Protein AF-A0A445KLE5-F1 (afdb_monomer_lite)

Secondary structure (DSSP, 8-state):
------HHHHHHHHHHHHHHHHHHHHHHHHHHHHHHHHHH-SSS-HHHHHHHHHHHHHS-GGG-GGG-----TTT---SSEETTTTEEHHHHHHHHTTT-SGGGGGSS--S---HHHHTTHHHHHHHHHHHHHHHHTTT-S------------

Structure (mmCIF, N/CA/C/O backbone):
data_AF-A0A445KLE5-F1
#
_entry.id   AF-A0A445KLE5-F1
#
loop_
_atom_site.group_PDB
_atom_site.id
_atom_site.type_symbol
_atom_site.label_atom_id
_atom_site.label_alt_id
_atom_site.label_comp_id
_atom_site.label_asym_id
_atom_site.label_entity_id
_atom_site.label_seq_id
_atom_site.pdbx_PDB_ins_code
_atom_site.Cartn_x
_atom_site.Cartn_y
_atom_site.Cartn_z
_atom_site.occupancy
_atom_site.B_iso_or_equiv
_atom_site.auth_seq_id
_atom_site.auth_comp_id
_atom_site.auth_asym_id
_atom_site.auth_atom_id
_atom_site.pdbx_PDB_model_num
ATOM 1 N N . MET A 1 1 ? 18.701 22.652 4.864 1.00 40.34 1 MET A N 1
ATOM 2 C CA . MET A 1 1 ? 18.311 22.798 3.442 1.00 40.34 1 MET A CA 1
ATOM 3 C C . MET A 1 1 ? 17.897 21.424 2.926 1.00 40.34 1 MET A C 1
ATOM 5 O O . MET A 1 1 ? 18.692 20.506 3.045 1.00 40.34 1 MET A O 1
ATOM 9 N N . ARG A 1 2 ? 16.657 21.222 2.456 1.00 53.28 2 ARG A N 1
ATOM 10 C CA . ARG A 1 2 ? 16.248 19.925 1.879 1.00 53.28 2 ARG A CA 1
ATOM 11 C C . ARG A 1 2 ? 16.782 19.879 0.447 1.00 53.28 2 ARG A C 1
ATOM 13 O O . ARG A 1 2 ? 16.238 20.578 -0.406 1.00 53.28 2 ARG A O 1
ATOM 20 N N . GLU A 1 3 ? 17.853 19.127 0.206 1.00 65.56 3 GLU A N 1
ATOM 21 C CA . GLU A 1 3 ? 18.344 18.877 -1.152 1.00 65.56 3 GLU A CA 1
ATOM 22 C C . GLU A 1 3 ? 17.191 18.389 -2.033 1.00 65.56 3 GLU A C 1
ATOM 24 O O . GLU A 1 3 ? 16.414 17.500 -1.663 1.00 65.56 3 GLU A O 1
ATOM 29 N N . LYS A 1 4 ? 17.029 19.032 -3.191 1.00 58.00 4 LYS A N 1
ATOM 30 C CA . LYS A 1 4 ? 16.022 18.644 -4.175 1.00 58.00 4 LYS A CA 1
ATOM 31 C C . LYS A 1 4 ? 16.512 17.368 -4.853 1.00 58.00 4 LYS A C 1
ATOM 33 O O . LYS A 1 4 ? 17.301 17.426 -5.786 1.00 58.00 4 LYS A O 1
ATOM 38 N N . LEU A 1 5 ? 16.028 16.232 -4.362 1.00 64.56 5 LEU A N 1
ATOM 39 C CA . LEU A 1 5 ? 16.253 14.909 -4.944 1.00 64.56 5 LEU A CA 1
ATOM 40 C C . LEU A 1 5 ? 15.901 14.883 -6.436 1.00 64.56 5 LEU A C 1
ATOM 42 O O . LEU A 1 5 ? 14.930 15.512 -6.881 1.00 64.56 5 LEU A O 1
ATOM 46 N N . SER A 1 6 ? 16.658 14.101 -7.198 1.00 71.25 6 SER A N 1
ATOM 47 C CA . SER A 1 6 ? 16.446 13.918 -8.632 1.00 71.25 6 SER A CA 1
ATOM 48 C C . SER A 1 6 ? 15.055 13.320 -8.913 1.00 71.25 6 SER A C 1
ATOM 50 O O . SER A 1 6 ? 14.474 12.591 -8.102 1.00 71.25 6 SER A O 1
ATOM 52 N N . LYS A 1 7 ? 14.482 13.595 -10.097 1.00 61.91 7 LYS A N 1
ATOM 53 C CA . LYS A 1 7 ? 13.145 13.089 -10.487 1.00 61.91 7 LYS A CA 1
ATOM 54 C C . LYS A 1 7 ? 13.037 11.557 -10.395 1.00 61.91 7 LYS A C 1
ATOM 56 O O . LYS A 1 7 ? 11.946 11.050 -10.115 1.00 61.91 7 LYS A O 1
ATOM 61 N N . LYS A 1 8 ? 14.146 10.840 -10.616 1.00 63.72 8 LYS A N 1
ATOM 62 C CA . LYS A 1 8 ? 14.230 9.375 -10.523 1.00 63.72 8 LYS A CA 1
ATOM 63 C C . LYS A 1 8 ? 14.157 8.916 -9.063 1.00 63.72 8 LYS A C 1
ATOM 65 O O . LYS A 1 8 ? 13.272 8.143 -8.714 1.00 63.72 8 LYS A O 1
ATOM 70 N N . GLU A 1 9 ? 14.942 9.527 -8.183 1.00 69.56 9 GLU A N 1
ATOM 71 C CA . GLU A 1 9 ? 14.935 9.237 -6.741 1.00 69.56 9 GLU A CA 1
ATOM 72 C C . GLU A 1 9 ? 13.567 9.539 -6.104 1.00 69.56 9 GLU A C 1
ATOM 74 O O . GLU A 1 9 ? 13.051 8.781 -5.282 1.00 69.56 9 GLU A O 1
ATOM 79 N N . MET A 1 10 ? 12.902 10.608 -6.552 1.00 60.69 10 MET A N 1
ATOM 80 C CA . MET A 1 10 ? 11.539 10.954 -6.132 1.00 60.69 10 MET A CA 1
ATOM 81 C C . MET A 1 10 ? 10.475 9.938 -6.589 1.00 60.69 10 MET A C 1
ATOM 83 O O . MET A 1 10 ? 9.418 9.805 -5.955 1.00 60.69 10 MET A O 1
ATOM 87 N N . SER A 1 11 ? 10.686 9.249 -7.714 1.00 68.69 11 SER A N 1
ATOM 88 C CA . SER A 1 11 ? 9.850 8.116 -8.138 1.00 68.69 11 SER A CA 1
ATOM 89 C C . SER A 1 11 ? 10.037 6.934 -7.187 1.00 68.69 11 SER A C 1
ATOM 91 O O . SER A 1 11 ? 9.054 6.431 -6.629 1.00 68.69 11 SER A O 1
ATOM 93 N N . ASP A 1 12 ? 11.288 6.580 -6.916 1.00 75.81 12 ASP A N 1
ATOM 94 C CA . ASP A 1 12 ? 11.646 5.432 -6.084 1.00 75.81 12 ASP A CA 1
ATOM 95 C C . ASP A 1 12 ? 11.133 5.613 -4.648 1.00 75.81 12 ASP A C 1
ATOM 97 O O . ASP A 1 12 ? 10.476 4.729 -4.094 1.00 75.81 12 ASP A O 1
ATOM 101 N N . GLN A 1 13 ? 11.241 6.820 -4.087 1.00 81.75 13 GLN A N 1
ATOM 102 C CA . GLN A 1 13 ? 10.674 7.154 -2.773 1.00 81.75 13 GLN A CA 1
ATOM 103 C C . GLN A 1 13 ? 9.145 7.024 -2.695 1.00 81.75 13 GLN A C 1
ATOM 105 O O . GLN A 1 13 ? 8.588 6.737 -1.628 1.00 81.75 13 GLN A O 1
ATOM 110 N N . ARG A 1 14 ? 8.414 7.260 -3.791 1.00 85.69 14 ARG A N 1
ATOM 111 C CA . ARG A 1 14 ? 6.951 7.069 -3.822 1.00 85.69 14 ARG A CA 1
ATOM 112 C C . ARG A 1 14 ? 6.588 5.589 -3.846 1.00 85.69 14 ARG A C 1
ATOM 114 O O . ARG A 1 14 ? 5.661 5.202 -3.133 1.00 85.69 14 ARG A O 1
ATOM 121 N N . ASN A 1 15 ? 7.331 4.788 -4.603 1.00 88.69 15 ASN A N 1
ATOM 122 C CA . ASN A 1 15 ? 7.157 3.339 -4.655 1.00 88.69 15 ASN A CA 1
ATOM 123 C C . ASN A 1 15 ? 7.512 2.681 -3.315 1.00 88.69 15 ASN A C 1
ATOM 125 O O . ASN A 1 15 ? 6.725 1.884 -2.814 1.00 88.69 15 ASN A O 1
ATOM 129 N N . ILE A 1 16 ? 8.600 3.101 -2.662 1.00 91.12 16 ILE A N 1
ATOM 130 C CA . ILE A 1 16 ? 8.985 2.620 -1.323 1.00 91.12 16 ILE A CA 1
ATOM 131 C C . ILE A 1 16 ? 7.887 2.917 -0.294 1.00 91.12 16 ILE A C 1
ATOM 133 O O . ILE A 1 16 ? 7.532 2.062 0.519 1.00 91.12 16 ILE A O 1
ATOM 137 N N . ARG A 1 17 ? 7.300 4.121 -0.326 1.00 91.25 17 ARG A N 1
ATOM 138 C CA . ARG A 1 17 ? 6.181 4.468 0.567 1.00 91.25 17 ARG A CA 1
ATOM 139 C C . ARG A 1 17 ? 4.943 3.611 0.312 1.00 91.25 17 ARG A C 1
ATOM 141 O O . ARG A 1 17 ? 4.289 3.219 1.275 1.00 91.25 17 ARG A O 1
ATOM 148 N N . ASP A 1 18 ? 4.612 3.334 -0.947 1.00 93.12 18 ASP A N 1
ATOM 149 C CA . ASP A 1 18 ? 3.484 2.458 -1.288 1.00 93.12 18 ASP A CA 1
ATOM 150 C C . ASP A 1 18 ? 3.750 1.006 -0.865 1.00 93.12 18 ASP A C 1
ATOM 152 O O . ASP A 1 18 ? 2.887 0.376 -0.257 1.00 93.12 18 ASP A O 1
ATOM 156 N N . HIS A 1 19 ? 4.976 0.516 -1.055 1.00 92.25 19 HIS A N 1
ATOM 157 C CA . HIS A 1 19 ? 5.401 -0.805 -0.599 1.00 92.25 19 HIS A CA 1
ATOM 158 C C . HIS A 1 19 ? 5.246 -0.962 0.922 1.00 92.25 19 HIS A C 1
A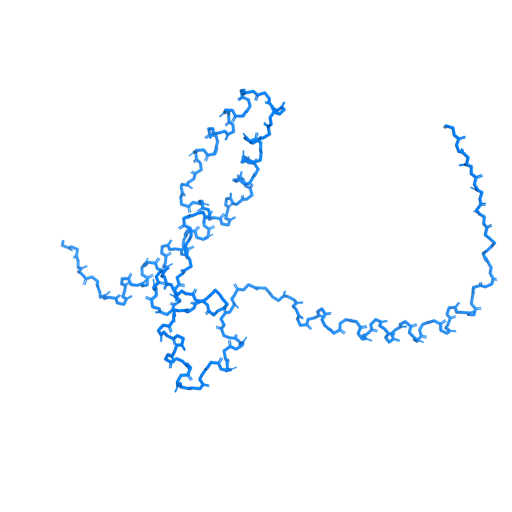TOM 160 O O . HIS A 1 19 ? 4.603 -1.905 1.381 1.00 92.25 19 HIS A O 1
ATOM 166 N N . LYS A 1 20 ? 5.704 0.019 1.714 1.00 93.75 20 LYS A N 1
ATOM 167 C CA . LYS A 1 20 ? 5.489 0.031 3.174 1.00 93.75 20 LYS A CA 1
ATOM 168 C C . LYS A 1 20 ? 4.000 -0.027 3.548 1.00 93.75 20 LYS A C 1
ATOM 170 O O . LYS A 1 20 ? 3.638 -0.698 4.512 1.00 93.75 20 LYS A O 1
ATOM 175 N N . ARG A 1 21 ? 3.119 0.639 2.789 1.00 95.19 21 ARG A N 1
ATOM 176 C CA . ARG A 1 21 ? 1.661 0.563 3.008 1.00 95.19 21 ARG A CA 1
ATOM 177 C C . ARG A 1 21 ? 1.100 -0.815 2.683 1.00 95.19 21 ARG A C 1
ATOM 179 O O . ARG A 1 21 ? 0.264 -1.287 3.440 1.00 95.19 21 ARG A O 1
ATOM 186 N N . ARG A 1 22 ? 1.563 -1.466 1.612 1.00 94.62 22 ARG A N 1
ATOM 187 C CA . ARG A 1 22 ? 1.151 -2.835 1.249 1.00 94.62 22 ARG A CA 1
ATOM 188 C C . ARG A 1 22 ? 1.500 -3.832 2.352 1.00 94.62 22 ARG A C 1
ATOM 190 O O . ARG A 1 22 ? 0.631 -4.593 2.762 1.00 94.62 22 ARG A O 1
ATOM 197 N N . LEU A 1 23 ? 2.716 -3.751 2.896 1.00 95.06 23 LEU A N 1
ATOM 198 C CA . LEU A 1 23 ? 3.145 -4.589 4.023 1.00 95.06 23 LEU A CA 1
ATOM 199 C C . LEU A 1 23 ? 2.273 -4.365 5.267 1.00 95.06 23 LEU A C 1
ATOM 201 O O . LEU A 1 23 ? 1.815 -5.314 5.899 1.00 95.06 23 LEU A O 1
ATOM 205 N N . LEU A 1 24 ? 1.993 -3.101 5.603 1.00 94.69 24 LEU A N 1
ATOM 206 C CA . LEU A 1 24 ? 1.100 -2.772 6.716 1.00 94.69 24 LEU A CA 1
ATOM 207 C C . LEU A 1 24 ? -0.340 -3.232 6.466 1.00 94.69 24 LEU A C 1
ATOM 209 O O . LEU A 1 24 ? -1.001 -3.678 7.400 1.00 94.69 24 LEU A O 1
ATOM 213 N N . ALA A 1 25 ? -0.838 -3.115 5.236 1.00 95.25 25 ALA A N 1
ATOM 214 C CA . ALA A 1 25 ? -2.178 -3.556 4.877 1.00 95.25 25 ALA A CA 1
ATOM 215 C C . ALA A 1 25 ? -2.319 -5.073 5.032 1.00 95.25 25 ALA A C 1
ATOM 217 O O . ALA A 1 25 ? -3.260 -5.505 5.690 1.00 95.25 25 ALA A O 1
ATOM 218 N N . ALA A 1 26 ? -1.347 -5.849 4.540 1.00 94.50 26 ALA A N 1
ATOM 219 C CA . ALA A 1 26 ? -1.304 -7.300 4.720 1.00 94.50 26 ALA A CA 1
ATOM 220 C C . ALA A 1 26 ? -1.285 -7.684 6.211 1.00 94.50 26 ALA A C 1
ATOM 222 O O . ALA A 1 26 ? -2.080 -8.506 6.658 1.00 94.50 26 ALA A O 1
ATOM 223 N N . LYS A 1 27 ? -0.461 -7.002 7.022 1.00 94.94 27 LYS A N 1
ATOM 224 C CA . LYS A 1 27 ? -0.367 -7.259 8.470 1.00 94.94 27 LYS A CA 1
ATOM 225 C C . LYS A 1 27 ? -1.698 -7.083 9.216 1.00 94.94 27 LYS A C 1
ATOM 227 O O . LYS A 1 27 ? -1.962 -7.806 10.174 1.00 94.94 27 LYS A O 1
ATOM 232 N N . TYR A 1 28 ? -2.516 -6.101 8.835 1.00 95.94 28 TYR A N 1
ATOM 233 C CA . TYR A 1 28 ? -3.760 -5.763 9.546 1.00 95.94 28 TYR A CA 1
ATOM 234 C C . TYR A 1 28 ? -5.036 -6.158 8.793 1.00 95.94 28 TYR A C 1
ATOM 236 O O . TYR A 1 28 ? -6.131 -5.790 9.228 1.00 95.94 28 TYR A O 1
ATOM 244 N N . GLU A 1 29 ? -4.927 -6.901 7.694 1.00 95.06 29 GLU A N 1
ATOM 245 C CA . GLU A 1 29 ? -6.058 -7.227 6.826 1.00 95.06 29 GLU A CA 1
ATOM 246 C C . GLU A 1 29 ? -7.161 -7.973 7.583 1.00 95.06 29 GLU A C 1
ATOM 248 O O . GLU A 1 29 ? -8.306 -7.513 7.624 1.00 95.06 29 GLU A O 1
ATOM 253 N N . LEU A 1 30 ? -6.795 -9.073 8.247 1.00 95.88 30 LEU A N 1
ATOM 254 C CA . LEU A 1 30 ? -7.727 -9.926 8.981 1.00 95.88 30 LEU A CA 1
ATOM 255 C C . LEU A 1 30 ? -8.458 -9.143 10.079 1.00 95.88 30 LEU A C 1
ATOM 257 O O . LEU A 1 30 ? -9.685 -9.124 10.123 1.00 95.88 30 LEU A O 1
ATOM 261 N N . ARG A 1 31 ? -7.713 -8.409 10.917 1.00 95.31 31 ARG A N 1
ATOM 262 C CA . ARG A 1 31 ? -8.286 -7.595 12.004 1.00 95.31 31 ARG A CA 1
ATOM 263 C C . ARG A 1 31 ? -9.268 -6.548 11.478 1.00 95.31 31 ARG A C 1
ATOM 265 O O . ARG A 1 31 ? -10.329 -6.355 12.063 1.00 95.31 31 ARG A O 1
ATOM 272 N N . ARG A 1 32 ? -8.940 -5.880 10.365 1.00 95.62 32 ARG A N 1
ATOM 273 C CA . ARG A 1 32 ? -9.833 -4.884 9.749 1.00 95.62 32 ARG A CA 1
ATOM 274 C C . ARG A 1 32 ? -11.086 -5.524 9.162 1.00 95.62 32 ARG A C 1
ATOM 276 O O . ARG A 1 32 ? -12.149 -4.925 9.295 1.00 95.62 32 ARG A O 1
ATOM 283 N N . LYS A 1 33 ? -10.970 -6.688 8.515 1.00 95.69 33 LYS A N 1
ATOM 284 C CA . LYS A 1 33 ? -12.117 -7.434 7.974 1.00 95.69 33 LYS A CA 1
ATOM 285 C C . LYS A 1 33 ? -13.074 -7.843 9.092 1.00 95.69 33 LYS A C 1
ATOM 287 O O . LYS A 1 33 ? -14.251 -7.512 9.005 1.00 95.69 33 LYS A O 1
ATOM 292 N N . LEU A 1 34 ? -12.549 -8.427 10.170 1.00 96.00 34 LEU A N 1
ATOM 293 C CA . LEU A 1 34 ? -13.334 -8.832 11.339 1.00 96.00 34 LEU A CA 1
ATOM 294 C C . LEU A 1 34 ? -14.078 -7.648 11.965 1.00 96.00 34 LEU A C 1
ATOM 296 O O . LEU A 1 34 ? -15.298 -7.673 12.072 1.00 96.00 34 LEU A O 1
ATOM 300 N N . TYR A 1 35 ? -13.374 -6.567 12.314 1.00 96.00 35 TYR A N 1
ATOM 301 C CA . TYR A 1 35 ? -14.022 -5.408 12.939 1.00 96.00 35 TYR A CA 1
ATOM 302 C C . TYR A 1 35 ? -15.064 -4.755 12.030 1.00 96.00 35 TYR A C 1
ATOM 304 O O . TYR A 1 35 ? -16.097 -4.312 12.518 1.00 96.00 35 TYR A O 1
ATOM 312 N N . LYS A 1 36 ? -14.819 -4.703 10.715 1.00 95.38 36 LYS A N 1
ATOM 313 C CA . LYS A 1 36 ? -15.797 -4.173 9.758 1.00 95.38 36 LYS A CA 1
ATOM 314 C C . LYS A 1 36 ? -17.041 -5.048 9.631 1.00 95.38 36 LYS A C 1
ATOM 316 O O . LYS A 1 36 ? -18.112 -4.472 9.490 1.00 95.38 36 LYS A O 1
ATOM 321 N N . ALA A 1 37 ? -16.898 -6.374 9.664 1.00 96.31 37 ALA A N 1
ATOM 322 C CA . ALA A 1 37 ? -18.028 -7.300 9.628 1.00 96.31 37 ALA A CA 1
ATOM 323 C C . ALA A 1 37 ? -18.942 -7.060 10.837 1.00 96.31 37 ALA A C 1
ATOM 325 O O . ALA A 1 37 ? -20.063 -6.601 10.665 1.00 96.31 37 ALA A O 1
ATOM 326 N N . PHE A 1 38 ? -18.387 -7.132 12.049 1.00 95.31 38 PHE A N 1
ATOM 327 C CA . PHE A 1 38 ? -19.153 -6.892 13.274 1.00 95.31 38 PHE A CA 1
ATOM 328 C C . PHE A 1 38 ? -19.752 -5.484 13.390 1.00 95.31 38 PHE A C 1
ATOM 330 O O . PHE A 1 38 ? -20.785 -5.292 14.020 1.00 95.31 38 PHE A O 1
ATOM 337 N N . CYS A 1 39 ? -19.106 -4.464 12.814 1.00 94.88 39 CYS A N 1
ATOM 338 C CA . CYS A 1 39 ? -19.683 -3.116 12.774 1.00 94.88 39 CYS A CA 1
ATOM 339 C C . CYS A 1 39 ? -20.885 -3.008 11.824 1.00 94.88 39 CYS A C 1
ATOM 341 O O . CYS A 1 39 ? -21.655 -2.052 11.957 1.00 94.88 39 CYS A O 1
ATOM 343 N N . LYS A 1 40 ? -20.986 -3.908 10.838 1.00 94.69 40 LYS A N 1
ATOM 344 C CA . LYS A 1 40 ? -22.052 -3.956 9.831 1.00 94.69 40 LYS A CA 1
ATOM 345 C C . LYS A 1 40 ? -23.237 -4.805 10.297 1.00 94.69 40 LYS A C 1
ATOM 347 O O . LYS A 1 40 ? -24.354 -4.522 9.882 1.00 94.69 40 LYS A O 1
ATOM 352 N N . ASP A 1 41 ? -22.994 -5.793 11.148 1.00 95.56 41 ASP A N 1
ATOM 353 C CA . ASP A 1 41 ? -24.025 -6.684 11.672 1.00 95.56 41 ASP A CA 1
ATOM 354 C C . ASP A 1 41 ? -25.051 -5.902 12.517 1.00 95.56 41 ASP A C 1
ATOM 356 O O . ASP A 1 41 ? -24.703 -5.175 13.457 1.00 95.56 41 ASP A O 1
ATOM 360 N N . SER A 1 42 ? -26.332 -6.012 12.156 1.00 92.69 42 SER A N 1
ATOM 361 C CA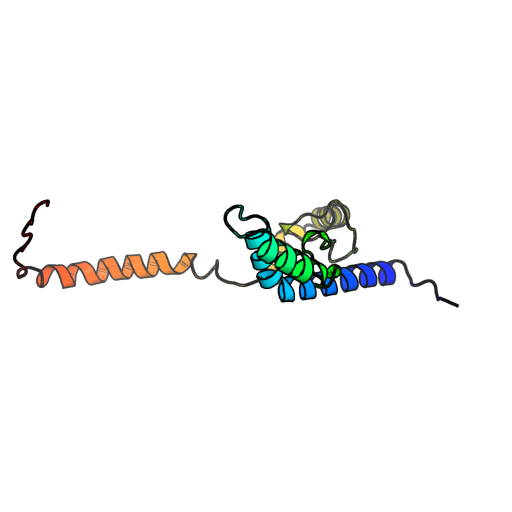 . SER A 1 42 ? -27.412 -5.280 12.832 1.00 92.69 42 SER A CA 1
ATOM 362 C C . SER A 1 42 ? -27.862 -5.934 14.135 1.00 92.69 42 SER A C 1
ATOM 364 O O . SER A 1 42 ? -28.325 -5.215 15.019 1.00 92.69 42 SER A O 1
ATOM 366 N N . ASP A 1 43 ? -27.661 -7.246 14.263 1.00 95.25 43 ASP A N 1
ATOM 367 C CA . ASP A 1 43 ? -28.133 -8.067 15.387 1.00 95.25 43 ASP A CA 1
ATOM 368 C C . ASP A 1 43 ? -27.289 -7.885 16.656 1.00 95.25 43 ASP A C 1
ATOM 370 O O . ASP A 1 43 ? -27.724 -8.199 17.763 1.00 95.25 43 ASP A O 1
ATOM 374 N N . LEU A 1 44 ? -26.064 -7.362 16.517 1.00 93.69 44 LEU A N 1
ATOM 375 C CA . LEU A 1 44 ? -25.198 -7.097 17.658 1.00 93.69 44 LEU A CA 1
ATOM 376 C C . LEU A 1 44 ? -25.665 -5.852 18.434 1.00 93.69 44 LEU A C 1
ATOM 378 O O . LEU A 1 44 ? -26.022 -4.833 17.828 1.00 93.69 44 LEU A O 1
ATOM 382 N N . PRO A 1 45 ? -25.555 -5.864 19.777 1.00 96.19 45 PRO A N 1
ATOM 383 C CA . PRO A 1 45 ? -25.886 -4.707 20.599 1.00 96.19 45 PRO A CA 1
ATOM 384 C C . PRO A 1 45 ? -25.030 -3.490 20.219 1.00 96.19 45 PRO A C 1
ATOM 386 O O . PRO A 1 45 ? -23.846 -3.617 19.876 1.00 96.19 45 PRO A O 1
ATOM 389 N N . SER A 1 46 ? -25.627 -2.294 20.299 1.00 93.75 46 SER A N 1
ATOM 390 C CA . SER A 1 46 ? -24.990 -1.001 19.983 1.00 93.75 46 SER A CA 1
ATOM 391 C C . SER A 1 46 ? -23.623 -0.851 20.644 1.00 93.75 46 SER A C 1
ATOM 393 O O . SER A 1 46 ? -22.636 -0.587 19.959 1.00 93.75 46 SER A O 1
ATOM 395 N N . ASP A 1 47 ? -23.543 -1.152 21.935 1.00 95.19 47 ASP A N 1
ATOM 396 C CA . ASP A 1 47 ? -22.351 -0.932 22.750 1.00 95.19 47 ASP A CA 1
ATOM 397 C C . ASP A 1 47 ? -21.157 -1.767 22.274 1.00 95.19 47 ASP A C 1
ATOM 399 O O . ASP A 1 47 ? -20.007 -1.317 22.297 1.00 95.19 47 ASP A O 1
ATOM 403 N N . MET A 1 48 ? -21.404 -2.999 21.812 1.00 94.56 48 MET A N 1
ATOM 404 C CA . MET A 1 48 ? -20.350 -3.837 21.235 1.00 94.56 48 MET A CA 1
ATOM 405 C C . MET A 1 48 ? -19.890 -3.299 19.882 1.00 94.56 48 MET A C 1
ATOM 407 O O . MET A 1 48 ? -18.682 -3.265 19.619 1.00 94.56 48 MET A O 1
ATOM 411 N N . ARG A 1 49 ? -20.818 -2.816 19.047 1.00 95.56 49 ARG A N 1
ATOM 412 C CA . ARG A 1 49 ? -20.478 -2.184 17.764 1.00 95.56 49 ARG A CA 1
ATOM 413 C C . ARG A 1 49 ? -19.639 -0.930 17.973 1.00 95.56 49 ARG A C 1
ATOM 415 O O . ARG A 1 49 ? -18.643 -0.751 17.275 1.00 95.56 49 ARG A O 1
ATOM 422 N N . ASP A 1 50 ? -19.951 -0.119 18.976 1.00 95.38 50 ASP A N 1
ATOM 423 C CA . ASP A 1 50 ? -19.201 1.103 19.278 1.00 95.38 50 ASP A CA 1
ATOM 424 C C . ASP A 1 50 ? -17.790 0.808 19.793 1.00 95.38 50 ASP A C 1
ATOM 426 O O . ASP A 1 50 ? -16.813 1.397 19.316 1.00 95.38 50 ASP A O 1
ATOM 430 N N . LYS A 1 51 ? -17.638 -0.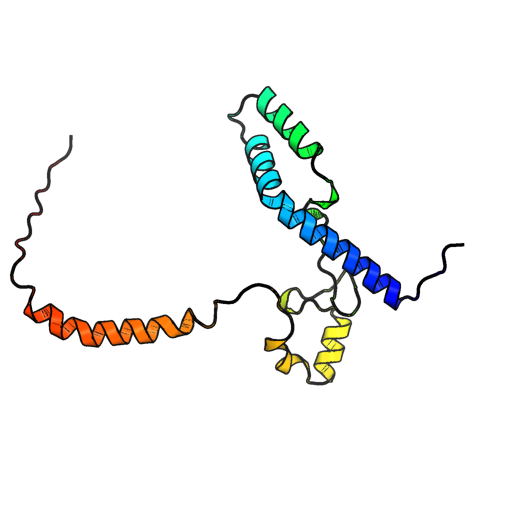204 20.658 1.00 96.50 51 LYS A N 1
ATOM 431 C CA . LYS A 1 51 ? -16.316 -0.711 21.068 1.00 96.50 51 LYS A CA 1
ATOM 432 C C . LYS A 1 51 ? -15.487 -1.180 19.866 1.00 96.50 51 LYS A C 1
ATOM 434 O O . LYS A 1 51 ? -14.273 -0.957 19.822 1.00 96.50 51 LYS A O 1
ATOM 439 N N . LEU A 1 52 ? -16.108 -1.822 18.877 1.00 96.75 52 LEU A N 1
ATOM 440 C CA . LEU A 1 52 ? -15.424 -2.297 17.670 1.00 96.75 52 LEU A CA 1
ATOM 441 C C . LEU A 1 52 ? -15.095 -1.163 16.695 1.00 96.75 52 LEU A C 1
ATOM 443 O O . LEU A 1 52 ? -13.997 -1.162 16.132 1.00 96.75 52 LEU A O 1
ATOM 447 N N . ARG A 1 53 ? -15.961 -0.152 16.567 1.00 96.12 53 ARG A N 1
ATOM 448 C CA . ARG A 1 53 ? -15.669 1.092 15.833 1.00 96.12 53 ARG A CA 1
ATOM 449 C C . ARG A 1 53 ? -14.467 1.814 16.436 1.00 96.12 53 ARG A C 1
ATOM 451 O O . ARG A 1 53 ? -13.567 2.215 15.696 1.00 96.12 53 ARG A O 1
ATOM 458 N N . TYR A 1 54 ? -14.392 1.885 17.764 1.00 96.81 54 TYR A N 1
ATOM 459 C CA . TYR A 1 54 ? -13.235 2.431 18.474 1.00 96.81 54 TYR A CA 1
ATOM 460 C C . TYR A 1 54 ? -11.953 1.612 18.222 1.00 96.81 54 TYR A C 1
ATOM 462 O O . TYR A 1 54 ? -10.893 2.159 17.915 1.00 96.81 54 TYR A O 1
ATOM 470 N N . LYS A 1 55 ? -12.026 0.275 18.264 1.00 96.56 55 LYS A N 1
ATOM 471 C CA . LYS A 1 55 ? -10.874 -0.580 17.912 1.00 96.56 55 LYS A CA 1
ATOM 472 C C . LYS A 1 55 ? -10.451 -0.412 16.446 1.00 96.56 55 LYS A C 1
ATOM 474 O O . LYS A 1 55 ? -9.255 -0.442 16.152 1.00 96.56 55 LYS A O 1
ATOM 479 N N . LEU A 1 56 ? -11.403 -0.222 15.531 1.00 96.00 56 LEU A N 1
ATOM 480 C CA . LEU A 1 56 ? -11.143 0.008 14.109 1.00 96.00 56 LEU A CA 1
ATOM 481 C C . LEU A 1 56 ? -10.445 1.355 13.863 1.00 96.00 56 LEU A C 1
ATOM 483 O O . LEU A 1 56 ? -9.555 1.414 13.007 1.00 96.00 56 LEU A O 1
ATOM 487 N N . SER A 1 57 ? -10.816 2.409 14.600 1.00 95.31 57 SER A N 1
ATOM 488 C CA . SER A 1 57 ? -10.201 3.740 14.492 1.00 95.31 57 SER A CA 1
ATOM 489 C C . SER A 1 57 ? -8.782 3.785 15.069 1.00 95.31 57 SER A C 1
ATOM 491 O O . SER A 1 57 ? -7.935 4.497 14.534 1.00 95.31 57 SER A O 1
ATOM 493 N N . LYS A 1 58 ? -8.484 2.961 16.084 1.00 96.06 58 LYS A N 1
ATOM 494 C CA . LYS A 1 58 ? -7.139 2.832 16.678 1.00 96.06 58 LYS A CA 1
ATOM 495 C C . LYS A 1 58 ? -6.105 2.186 15.743 1.00 96.06 58 LYS A C 1
ATOM 497 O O . LYS A 1 58 ? -4.901 2.321 15.961 1.00 96.06 58 LYS A O 1
ATOM 502 N N . LEU A 1 59 ? -6.538 1.467 14.704 1.00 95.25 59 LEU A N 1
ATOM 503 C CA . LEU A 1 59 ? -5.621 0.860 13.735 1.00 95.25 59 LEU A CA 1
ATOM 504 C C . LEU A 1 59 ? -4.906 1.928 12.887 1.00 95.25 59 LEU A C 1
ATOM 506 O O . LEU A 1 59 ? -5.505 2.942 12.527 1.00 95.25 59 LEU A O 1
ATOM 510 N N . PRO A 1 60 ? -3.645 1.691 12.476 1.00 95.62 60 PRO A N 1
ATOM 511 C CA . PRO A 1 60 ? -2.883 2.677 11.719 1.00 95.62 60 PRO A CA 1
ATOM 512 C C . PRO A 1 60 ? -3.558 2.990 10.381 1.00 95.62 60 PRO A C 1
ATOM 514 O O . PRO A 1 60 ? -3.860 2.087 9.600 1.00 95.62 60 PRO A O 1
ATOM 517 N N . ILE A 1 61 ? -3.729 4.273 10.056 1.00 93.38 61 ILE A N 1
ATOM 518 C CA . ILE A 1 61 ? -4.488 4.708 8.870 1.00 93.38 61 ILE A CA 1
ATOM 519 C C . ILE A 1 61 ? -3.916 4.161 7.549 1.00 93.38 61 ILE A C 1
ATOM 521 O O . ILE A 1 61 ? -4.656 3.827 6.623 1.00 93.38 61 ILE A O 1
ATOM 525 N N . ASN A 1 62 ? -2.589 4.007 7.488 1.00 95.00 62 ASN A N 1
ATOM 526 C CA . ASN A 1 62 ? -1.850 3.487 6.337 1.00 95.00 62 ASN A CA 1
ATOM 527 C C . ASN A 1 62 ? -2.037 1.979 6.107 1.00 95.00 62 ASN A C 1
ATOM 529 O O . ASN A 1 62 ? -1.646 1.497 5.050 1.00 95.00 62 ASN A O 1
ATOM 533 N N . SER A 1 63 ? -2.641 1.254 7.054 1.00 95.19 63 SER A N 1
ATOM 534 C CA . SER A 1 63 ? -3.011 -0.158 6.877 1.00 95.19 63 SER A CA 1
ATOM 535 C C . SER A 1 63 ? -4.298 -0.359 6.074 1.00 95.19 63 SER A C 1
ATOM 537 O O . SER A 1 63 ? -4.676 -1.484 5.763 1.00 95.19 63 SER A O 1
ATOM 539 N N . SER A 1 64 ? -5.019 0.715 5.744 1.00 93.19 64 SER A N 1
ATOM 540 C CA . SER A 1 64 ? -6.232 0.599 4.942 1.00 93.19 64 SER A CA 1
ATOM 541 C C . SER A 1 64 ? -5.898 0.254 3.490 1.00 93.19 64 SER A C 1
ATOM 543 O O . SER A 1 64 ? -5.178 1.004 2.829 1.00 93.19 64 SER A O 1
ATOM 545 N N . PHE A 1 65 ? -6.506 -0.815 2.967 1.00 92.25 65 PHE A N 1
ATOM 546 C CA . PHE A 1 65 ? -6.364 -1.226 1.565 1.00 92.25 65 PHE A CA 1
ATOM 547 C C . PHE A 1 65 ? -6.714 -0.099 0.578 1.00 92.25 65 PHE A C 1
ATOM 549 O O . PHE A 1 65 ? -6.027 0.084 -0.418 1.00 92.25 65 PHE A O 1
ATOM 556 N N . ALA A 1 66 ? -7.688 0.757 0.912 1.00 92.25 66 ALA A N 1
ATOM 557 C CA . ALA A 1 66 ? -8.083 1.901 0.082 1.00 92.25 66 ALA A CA 1
ATOM 558 C C . ALA A 1 66 ? -6.953 2.927 -0.170 1.00 92.25 66 ALA A C 1
ATOM 560 O O . ALA A 1 66 ? -7.042 3.737 -1.092 1.00 92.25 66 ALA A O 1
ATOM 561 N N . ARG A 1 67 ? -5.893 2.932 0.654 1.00 92.62 67 ARG A N 1
ATOM 562 C CA . ARG A 1 67 ? -4.737 3.837 0.496 1.00 92.62 67 ARG A CA 1
ATOM 563 C C . ARG A 1 67 ? -3.616 3.260 -0.362 1.00 92.62 67 ARG A C 1
ATOM 565 O O . ARG A 1 67 ? -2.701 4.008 -0.722 1.00 92.62 67 ARG A O 1
ATOM 572 N N . VAL A 1 68 ? -3.659 1.964 -0.653 1.00 92.44 68 VAL A N 1
ATOM 573 C CA . VAL A 1 68 ? -2.717 1.315 -1.564 1.00 92.44 68 VAL A CA 1
ATOM 574 C C . VAL A 1 68 ? -3.066 1.737 -2.989 1.00 92.44 68 VAL A C 1
ATOM 576 O O . VAL A 1 68 ? -4.238 1.783 -3.363 1.00 92.44 68 VAL A O 1
ATOM 579 N N . ARG A 1 69 ? -2.059 2.089 -3.793 1.00 91.81 69 ARG A N 1
ATOM 580 C CA . ARG A 1 69 ? -2.255 2.428 -5.210 1.00 91.81 69 ARG A CA 1
ATOM 581 C C . ARG A 1 69 ? -1.389 1.535 -6.084 1.00 91.81 69 ARG A C 1
ATOM 583 O O . ARG A 1 69 ? -0.237 1.263 -5.766 1.00 91.81 69 ARG A O 1
ATOM 590 N N . ASN A 1 70 ? -1.918 1.113 -7.225 1.00 90.88 70 ASN A N 1
ATOM 591 C CA . ASN A 1 70 ? -1.114 0.436 -8.236 1.00 90.88 70 ASN A CA 1
ATOM 592 C C . ASN A 1 70 ? -0.244 1.472 -8.959 1.00 90.88 70 ASN A C 1
ATOM 594 O O . ASN A 1 70 ? -0.753 2.390 -9.597 1.00 90.88 70 ASN A O 1
ATOM 598 N N . ARG A 1 71 ? 1.079 1.354 -8.803 1.00 91.25 71 ARG A N 1
ATOM 599 C CA . ARG A 1 71 ? 2.082 2.213 -9.445 1.00 91.25 71 ARG A CA 1
ATOM 600 C C . ARG A 1 71 ? 2.895 1.409 -10.448 1.00 91.25 71 ARG A C 1
ATOM 602 O O . ARG A 1 71 ? 3.081 0.210 -10.272 1.00 91.25 71 ARG A O 1
ATOM 609 N N . CYS A 1 72 ? 3.404 2.089 -11.471 1.00 89.62 72 CYS A N 1
ATOM 610 C CA . CYS A 1 72 ? 4.381 1.504 -12.383 1.00 89.62 72 CYS A CA 1
ATOM 611 C C . CYS A 1 72 ? 5.675 1.160 -11.632 1.00 89.62 72 CYS A C 1
ATOM 613 O O . CYS A 1 72 ? 6.233 2.026 -10.952 1.00 89.62 72 CYS A O 1
ATOM 615 N N . ILE A 1 73 ? 6.176 -0.064 -11.801 1.00 85.56 73 ILE A N 1
ATOM 616 C CA . ILE A 1 73 ? 7.408 -0.530 -11.143 1.00 85.56 73 ILE A CA 1
ATOM 617 C C . ILE A 1 73 ? 8.623 0.288 -11.604 1.00 85.56 73 ILE A C 1
ATOM 619 O O . ILE A 1 73 ? 9.417 0.725 -10.781 1.00 85.56 73 ILE A O 1
ATOM 623 N N . SER A 1 74 ? 8.724 0.558 -12.908 1.00 82.38 74 SER A N 1
ATOM 624 C CA . SER A 1 74 ? 9.872 1.261 -13.497 1.00 82.38 74 SER A CA 1
ATOM 625 C C . SER A 1 74 ? 9.847 2.778 -13.261 1.00 82.38 74 SER A C 1
ATOM 627 O O . SER A 1 74 ? 10.874 3.372 -12.957 1.00 82.38 74 SER A O 1
ATOM 629 N N . THR A 1 75 ? 8.683 3.423 -13.398 1.00 84.81 75 THR A N 1
ATOM 630 C CA . THR A 1 75 ? 8.580 4.900 -13.420 1.00 84.81 75 THR A CA 1
ATOM 631 C C . THR A 1 75 ? 7.837 5.505 -12.231 1.00 84.81 75 THR A C 1
ATOM 633 O O . THR A 1 75 ? 7.698 6.725 -12.152 1.00 84.81 75 THR A O 1
ATOM 636 N N . GLY A 1 76 ? 7.251 4.685 -11.354 1.00 87.81 76 GLY A N 1
ATOM 637 C CA . GLY A 1 76 ? 6.465 5.143 -10.198 1.00 87.81 76 GLY A CA 1
ATOM 638 C C . GLY A 1 76 ? 5.181 5.909 -10.538 1.00 87.81 76 GLY A C 1
ATOM 639 O O . GLY A 1 76 ? 4.528 6.473 -9.645 1.00 87.81 76 GLY A O 1
ATOM 640 N N . ARG A 1 77 ? 4.795 5.937 -11.824 1.00 89.88 77 ARG A N 1
ATOM 641 C CA . ARG A 1 77 ? 3.596 6.623 -12.319 1.00 89.88 77 ARG A CA 1
ATOM 642 C C . ARG A 1 77 ? 2.339 6.041 -11.650 1.00 89.88 77 ARG A C 1
ATOM 644 O O . ARG A 1 77 ? 2.180 4.822 -11.651 1.00 89.88 77 ARG A O 1
ATOM 651 N N . PRO A 1 78 ? 1.451 6.883 -11.086 1.00 90.56 78 PRO A N 1
ATOM 652 C CA . PRO A 1 78 ? 0.287 6.421 -10.323 1.00 90.56 78 PRO A CA 1
ATOM 653 C C . PRO A 1 78 ? -0.945 6.067 -11.169 1.00 90.56 78 PRO A C 1
ATOM 655 O O . PRO A 1 78 ? -1.856 5.430 -10.658 1.00 90.56 78 PRO A O 1
ATOM 658 N N . HIS A 1 79 ? -1.003 6.509 -12.429 1.00 90.94 79 HIS A N 1
ATOM 659 C CA . HIS A 1 79 ? -2.169 6.344 -13.302 1.00 90.94 79 HIS A CA 1
ATOM 660 C C . HIS A 1 79 ? -1.806 5.660 -14.619 1.00 90.94 79 HIS A C 1
ATOM 662 O O . HIS A 1 79 ? -0.655 5.719 -15.073 1.00 90.94 79 HIS A O 1
ATOM 668 N N . SER A 1 80 ? -2.827 5.069 -15.248 1.00 93.12 80 SER A N 1
ATOM 669 C CA . SER A 1 80 ? -2.721 4.315 -16.505 1.00 93.12 80 SER A CA 1
ATOM 670 C C . SER A 1 80 ? -1.670 3.201 -16.409 1.00 93.12 80 SER A C 1
ATOM 672 O O . SER A 1 80 ? -0.740 3.138 -17.215 1.00 93.12 80 SER A O 1
ATOM 674 N N . VAL A 1 81 ? -1.774 2.393 -15.353 1.00 92.19 81 VAL A N 1
ATOM 675 C CA . VAL A 1 81 ? -0.927 1.223 -15.107 1.00 92.19 81 VAL A CA 1
ATOM 676 C C . VAL A 1 81 ? -1.744 -0.010 -15.456 1.00 92.19 81 VAL A C 1
ATOM 678 O O . VAL A 1 81 ? -2.840 -0.173 -14.925 1.00 92.19 81 VAL A O 1
ATOM 681 N N . TYR A 1 82 ? -1.221 -0.858 -16.337 1.00 89.44 82 TYR A N 1
ATOM 682 C CA . TYR A 1 82 ? -1.830 -2.155 -16.613 1.00 89.44 82 TYR A CA 1
ATOM 683 C C . TYR A 1 82 ? -1.582 -3.080 -15.423 1.00 89.44 82 TYR A C 1
ATOM 685 O O . TYR A 1 82 ? -0.437 -3.241 -15.003 1.00 89.44 82 TYR A O 1
ATOM 693 N N . GLU A 1 83 ? -2.641 -3.667 -14.866 1.00 86.38 83 GLU A N 1
ATOM 694 C CA . GLU A 1 83 ? -2.552 -4.465 -13.638 1.00 86.38 83 GLU A CA 1
ATOM 695 C C . GLU A 1 83 ? -1.734 -5.745 -13.829 1.00 86.38 83 GLU A C 1
ATOM 697 O O . GLU A 1 83 ? -0.872 -6.035 -13.002 1.00 86.38 83 GLU A O 1
ATOM 702 N N . PHE A 1 84 ? -1.925 -6.424 -14.963 1.00 83.44 84 PHE A N 1
ATOM 703 C CA . PHE A 1 84 ? -1.220 -7.658 -15.314 1.00 83.44 84 PHE A CA 1
ATOM 704 C C . PHE A 1 84 ? 0.303 -7.465 -15.402 1.00 83.44 84 PHE A C 1
ATOM 706 O O . PHE A 1 84 ? 1.065 -8.215 -14.808 1.00 83.44 84 PHE A O 1
ATOM 713 N N . PHE A 1 85 ? 0.757 -6.409 -16.087 1.00 83.12 85 PHE A N 1
ATOM 714 C CA . PHE A 1 85 ? 2.188 -6.135 -16.274 1.00 83.12 85 PHE A CA 1
ATOM 715 C C . PHE A 1 85 ? 2.798 -5.258 -15.172 1.00 83.12 85 PHE A C 1
ATOM 717 O O . PHE A 1 85 ? 4.014 -5.121 -15.100 1.00 83.12 85 PHE A O 1
ATOM 724 N N . ARG A 1 86 ? 1.972 -4.593 -14.352 1.00 87.12 86 ARG A N 1
ATOM 725 C CA . ARG A 1 86 ? 2.377 -3.570 -13.363 1.00 87.12 86 ARG A CA 1
ATOM 726 C C . ARG A 1 86 ? 3.243 -2.437 -13.943 1.00 87.12 86 ARG A C 1
ATOM 728 O O . ARG A 1 86 ? 4.076 -1.837 -13.256 1.00 87.12 86 ARG A O 1
ATOM 735 N N . ILE A 1 87 ? 3.017 -2.095 -15.210 1.00 89.06 87 ILE A N 1
ATOM 736 C CA . ILE A 1 87 ? 3.771 -1.087 -15.965 1.00 89.06 87 ILE A CA 1
ATOM 737 C C . ILE A 1 87 ? 2.813 -0.015 -16.512 1.00 89.06 87 ILE A C 1
ATOM 739 O O . ILE A 1 87 ? 1.649 -0.279 -16.809 1.00 89.06 87 ILE A O 1
ATOM 743 N N . SER A 1 88 ? 3.284 1.232 -16.615 1.00 91.56 88 SER A N 1
ATOM 744 C CA . SER A 1 88 ? 2.507 2.338 -17.196 1.00 91.56 88 SER A CA 1
ATOM 745 C C . SER A 1 88 ? 2.365 2.221 -18.712 1.00 91.56 88 SER A C 1
ATOM 747 O O . SER A 1 88 ? 3.307 1.777 -19.365 1.00 91.56 88 SER A O 1
ATOM 749 N N . ARG A 1 89 ? 1.288 2.775 -19.283 1.00 90.31 89 ARG A N 1
ATOM 750 C CA . ARG A 1 89 ? 1.053 2.804 -20.741 1.00 90.31 89 ARG A CA 1
ATOM 751 C C . ARG A 1 89 ? 2.257 3.249 -21.586 1.00 90.31 89 ARG A C 1
ATOM 753 O O . ARG A 1 89 ? 2.529 2.660 -22.615 1.00 90.31 89 ARG A O 1
ATOM 760 N N . ILE A 1 90 ? 3.012 4.253 -21.132 1.00 89.88 90 ILE A N 1
ATOM 761 C CA . ILE A 1 90 ? 4.146 4.822 -21.885 1.00 89.88 90 ILE A CA 1
ATOM 762 C C . ILE A 1 90 ? 5.264 3.787 -22.027 1.00 89.88 90 ILE A C 1
ATOM 764 O O . ILE A 1 90 ? 5.781 3.552 -23.112 1.00 89.88 90 ILE A O 1
ATOM 768 N N . VAL A 1 91 ? 5.604 3.141 -20.912 1.00 87.62 91 VAL A N 1
ATOM 769 C CA . VAL A 1 91 ? 6.620 2.087 -20.882 1.00 87.62 91 VAL A CA 1
ATOM 770 C C . VAL A 1 91 ? 6.113 0.847 -21.615 1.00 87.62 91 VAL A C 1
ATOM 772 O O . VAL A 1 91 ? 6.887 0.215 -22.316 1.00 87.62 91 VAL A O 1
ATOM 775 N N . PHE A 1 92 ? 4.819 0.534 -21.517 1.00 88.38 92 PHE A N 1
ATOM 776 C CA . PHE A 1 92 ? 4.212 -0.561 -22.269 1.00 88.38 92 PHE A CA 1
ATOM 777 C C . PHE A 1 92 ? 4.371 -0.368 -23.784 1.00 88.38 92 PHE A C 1
ATOM 779 O O . PHE A 1 92 ? 4.903 -1.254 -24.442 1.00 88.38 92 PHE A O 1
ATOM 786 N N . HIS A 1 93 ? 4.021 0.805 -24.325 1.00 87.62 93 HIS A N 1
ATOM 787 C CA . HIS A 1 93 ? 4.234 1.106 -25.746 1.00 87.62 93 HIS A CA 1
ATOM 788 C C . HIS A 1 93 ? 5.718 1.094 -26.127 1.00 87.62 93 HIS A C 1
ATOM 790 O O . HIS A 1 93 ? 6.081 0.497 -27.132 1.00 87.62 93 HIS A O 1
ATOM 796 N N . GLY A 1 94 ? 6.594 1.668 -25.297 1.00 87.62 94 GLY A N 1
ATOM 797 C CA . GLY A 1 94 ? 8.036 1.635 -25.554 1.00 87.62 94 GLY A CA 1
ATOM 798 C C . GLY A 1 94 ? 8.636 0.222 -25.547 1.00 87.62 94 GLY A C 1
ATOM 799 O O . GLY A 1 94 ? 9.611 -0.024 -26.249 1.00 87.62 94 GLY A O 1
ATOM 800 N N . LEU A 1 95 ? 8.068 -0.708 -24.774 1.00 84.88 95 LEU A N 1
ATOM 801 C CA . LEU A 1 95 ? 8.443 -2.125 -24.796 1.00 84.88 95 LEU A CA 1
ATOM 802 C C . LEU A 1 95 ? 7.835 -2.859 -25.998 1.00 84.88 95 LEU A C 1
ATOM 804 O O . LEU A 1 95 ? 8.492 -3.742 -26.545 1.00 84.88 95 LEU A O 1
ATOM 808 N N . ALA A 1 96 ? 6.618 -2.485 -26.407 1.00 82.88 96 ALA A N 1
ATOM 809 C CA . ALA A 1 96 ? 5.930 -3.039 -27.573 1.00 82.88 96 ALA A CA 1
ATOM 810 C C . ALA A 1 96 ? 6.711 -2.767 -28.854 1.00 82.88 96 ALA A C 1
ATOM 812 O O . ALA A 1 96 ? 6.997 -3.690 -29.600 1.00 82.88 96 ALA A O 1
ATOM 813 N N . SER A 1 97 ? 7.130 -1.516 -29.050 1.00 81.50 97 SER A N 1
ATOM 814 C CA . SER A 1 97 ? 7.900 -1.088 -30.222 1.00 81.50 97 SER A CA 1
ATOM 815 C C . SER A 1 97 ? 9.305 -1.692 -30.300 1.00 81.50 97 SER A C 1
ATOM 817 O O . SER A 1 97 ? 9.989 -1.494 -31.292 1.00 81.50 97 SER A O 1
ATOM 819 N N . ARG A 1 98 ? 9.769 -2.362 -29.240 1.00 79.88 98 ARG A N 1
ATOM 820 C CA . ARG A 1 98 ? 11.084 -3.019 -29.173 1.00 79.88 98 ARG A CA 1
ATOM 821 C C . ARG A 1 98 ? 10.967 -4.546 -29.212 1.00 79.88 98 ARG A C 1
ATOM 823 O O . ARG A 1 98 ? 11.892 -5.219 -28.765 1.00 79.88 98 ARG A O 1
ATOM 830 N N . ASP A 1 99 ? 9.798 -5.070 -29.594 1.00 69.81 99 ASP A N 1
ATOM 831 C CA . ASP A 1 99 ? 9.444 -6.499 -29.618 1.00 69.81 99 ASP A CA 1
ATOM 832 C C . ASP A 1 99 ? 9.690 -7.245 -28.292 1.00 69.81 99 ASP A C 1
ATOM 834 O O . ASP A 1 99 ? 9.741 -8.473 -28.222 1.00 69.81 99 ASP A O 1
ATOM 838 N N . ARG A 1 100 ? 9.803 -6.509 -27.177 1.00 68.25 100 ARG A N 1
ATOM 839 C CA . ARG A 1 100 ? 10.204 -7.054 -25.869 1.00 68.25 100 ARG A CA 1
ATOM 840 C C . ARG A 1 100 ? 9.021 -7.456 -24.990 1.00 68.25 100 ARG A C 1
ATOM 842 O O . ARG A 1 100 ? 9.220 -7.949 -23.882 1.00 68.25 100 ARG A O 1
ATOM 849 N N . LEU A 1 101 ? 7.788 -7.251 -25.459 1.00 60.91 101 LEU A N 1
ATOM 850 C CA . LEU A 1 101 ? 6.583 -7.607 -24.704 1.00 60.91 101 LEU A CA 1
ATOM 851 C C . LEU A 1 101 ? 6.341 -9.120 -24.633 1.00 60.91 101 LEU A C 1
ATOM 853 O O . LEU A 1 101 ? 5.887 -9.600 -23.596 1.00 60.91 101 LEU A O 1
ATOM 857 N N . LEU A 1 102 ? 6.672 -9.876 -25.686 1.00 56.06 102 LEU A N 1
ATOM 858 C CA . 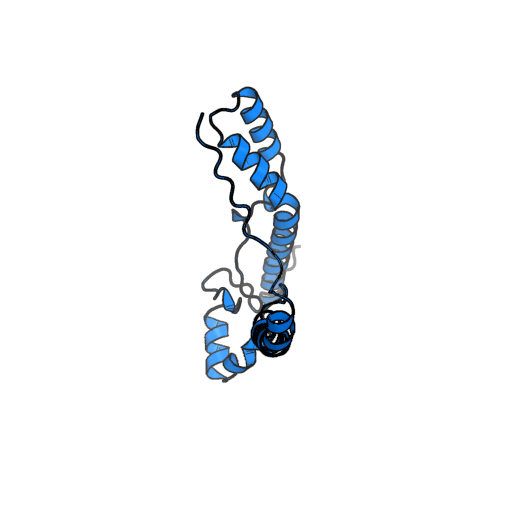LEU A 1 102 ? 6.380 -11.316 -25.755 1.00 56.06 102 LEU A CA 1
ATOM 859 C C . LEU A 1 102 ? 7.274 -12.162 -24.833 1.00 56.06 102 LEU A C 1
ATOM 861 O O . LEU A 1 102 ? 6.829 -13.177 -24.305 1.00 56.06 102 LEU A O 1
ATOM 865 N N . LEU A 1 103 ? 8.486 -11.692 -24.528 1.00 53.22 103 LEU A N 1
ATOM 866 C CA . LEU A 1 103 ? 9.382 -12.324 -23.547 1.00 53.22 103 LEU A CA 1
ATOM 867 C C . LEU A 1 103 ? 8.955 -12.059 -22.085 1.00 53.22 103 LEU A C 1
ATOM 869 O O . LEU A 1 103 ? 9.510 -12.633 -21.150 1.00 53.22 103 LEU A O 1
ATOM 873 N N . GLY A 1 104 ? 7.955 -11.195 -21.865 1.00 51.03 104 GLY A N 1
ATOM 874 C CA . GLY A 1 104 ? 7.518 -10.720 -20.549 1.00 51.03 104 GLY A CA 1
ATOM 875 C C . GLY A 1 104 ? 6.647 -11.683 -19.737 1.00 51.03 104 GLY A C 1
ATOM 876 O O . GLY A 1 104 ? 6.331 -11.362 -18.591 1.00 51.03 104 GLY A O 1
ATOM 877 N N . ARG A 1 105 ? 6.285 -12.862 -20.270 1.00 44.50 105 ARG A N 1
ATOM 878 C CA . ARG A 1 105 ? 5.507 -13.886 -19.536 1.00 44.50 105 ARG A CA 1
ATOM 879 C C . ARG A 1 105 ? 6.208 -14.343 -18.240 1.00 44.50 105 ARG A C 1
ATOM 881 O O . ARG A 1 105 ? 5.532 -14.799 -17.329 1.00 44.50 105 ARG A O 1
ATOM 888 N N . ILE A 1 106 ? 7.534 -14.189 -18.140 1.00 49.25 106 ILE A N 1
ATOM 889 C CA . ILE A 1 106 ? 8.349 -14.703 -17.021 1.00 49.25 106 ILE A CA 1
ATOM 890 C C . ILE A 1 106 ? 8.689 -13.617 -15.970 1.00 49.25 106 ILE A C 1
ATOM 892 O O . ILE A 1 106 ? 9.022 -13.936 -14.835 1.00 49.25 106 ILE A O 1
ATOM 896 N N . GLY A 1 107 ? 8.597 -12.320 -16.289 1.00 43.88 107 GLY A N 1
ATOM 897 C CA . GLY A 1 107 ? 9.370 -11.303 -15.553 1.00 43.88 107 GLY A CA 1
ATOM 898 C C . GLY A 1 107 ? 8.655 -10.411 -14.530 1.00 43.88 107 GLY A C 1
ATOM 899 O O . GLY A 1 107 ? 9.320 -9.571 -13.930 1.00 43.88 107 GLY A O 1
ATOM 900 N N . CYS A 1 108 ? 7.332 -10.483 -14.346 1.00 48.00 108 CYS A N 1
ATOM 901 C CA . CYS A 1 108 ? 6.606 -9.447 -13.582 1.00 48.00 108 CYS A CA 1
ATOM 902 C C . CYS A 1 108 ? 5.569 -9.965 -12.575 1.00 48.00 108 CYS A C 1
ATOM 904 O O . CYS A 1 108 ? 4.537 -9.327 -12.364 1.00 48.00 108 CYS A O 1
ATOM 906 N N . GLN A 1 109 ? 5.869 -11.062 -11.874 1.00 41.81 109 GLN A N 1
ATOM 907 C CA . GLN A 1 109 ? 5.033 -11.512 -10.759 1.00 41.81 109 GLN A CA 1
ATOM 908 C C . GLN A 1 109 ? 5.865 -12.070 -9.597 1.00 41.81 109 GLN A C 1
ATOM 910 O O . GLN A 1 109 ? 6.468 -13.127 -9.735 1.00 41.81 109 GLN A O 1
ATOM 915 N N . PRO A 1 110 ? 5.860 -11.416 -8.421 1.00 59.59 110 PRO A N 1
ATOM 916 C CA . PRO A 1 110 ? 6.048 -12.102 -7.158 1.00 59.59 110 PRO A CA 1
ATOM 917 C C . PRO A 1 110 ? 4.684 -12.226 -6.473 1.00 59.59 110 PRO A C 1
ATOM 919 O O . PRO A 1 110 ? 4.280 -11.328 -5.739 1.00 59.59 110 PRO A O 1
ATOM 922 N N . VAL A 1 111 ? 3.960 -13.305 -6.775 1.00 47.00 111 VAL A N 1
ATOM 923 C CA . VAL A 1 111 ? 3.045 -13.996 -5.849 1.00 47.00 111 VAL A CA 1
ATOM 924 C C . VAL A 1 111 ? 2.694 -15.364 -6.443 1.00 47.00 111 VAL A C 1
ATOM 926 O O . VAL A 1 111 ? 1.972 -15.434 -7.433 1.00 47.00 111 VAL A O 1
ATOM 929 N N . GLU A 1 112 ? 3.297 -16.377 -5.817 1.00 50.72 112 GLU A N 1
ATOM 930 C CA . GLU A 1 112 ? 2.934 -17.797 -5.672 1.00 50.72 112 GLU A CA 1
ATOM 931 C C . GLU A 1 112 ? 2.571 -18.629 -6.920 1.00 50.72 112 GLU A C 1
ATOM 933 O O . GLU A 1 112 ? 1.593 -18.391 -7.625 1.00 50.72 112 GLU A O 1
ATOM 938 N N . ALA A 1 113 ? 3.357 -19.692 -7.141 1.00 57.81 113 ALA A N 1
ATOM 939 C CA . ALA A 1 113 ? 2.971 -20.841 -7.959 1.00 57.81 113 ALA A CA 1
ATOM 940 C C . ALA A 1 113 ? 1.785 -21.555 -7.285 1.00 57.81 113 ALA A C 1
ATOM 942 O O . ALA A 1 113 ? 1.836 -21.751 -6.070 1.00 57.81 113 ALA A O 1
ATOM 943 N N . PRO A 1 114 ? 0.734 -21.954 -8.033 1.00 57.31 114 PRO A N 1
ATOM 944 C CA . PRO A 1 114 ? 0.694 -23.355 -8.467 1.00 57.31 114 PRO A CA 1
ATOM 945 C C . PRO A 1 114 ? -0.152 -23.614 -9.735 1.00 57.31 114 PRO A C 1
ATOM 947 O O . PRO A 1 114 ? -0.865 -24.604 -9.801 1.00 57.31 114 PRO A O 1
ATOM 950 N N . PHE A 1 115 ? -0.134 -22.767 -10.770 1.00 54.16 115 PHE A N 1
ATOM 951 C CA . PHE A 1 115 ? -0.957 -23.064 -11.965 1.00 54.16 115 PHE A CA 1
ATOM 952 C C . PHE A 1 115 ? -0.313 -24.026 -12.975 1.00 54.16 115 PHE A C 1
ATOM 954 O O . PHE A 1 115 ? -1.013 -24.570 -13.822 1.00 54.16 115 PHE A O 1
ATOM 961 N N . VAL A 1 116 ? 0.993 -24.296 -12.869 1.00 51.72 116 VAL A N 1
ATOM 962 C CA . VAL A 1 116 ? 1.681 -25.245 -13.768 1.00 51.72 116 VAL A CA 1
ATOM 963 C C . VAL A 1 116 ? 1.562 -26.693 -13.272 1.00 51.72 116 VAL A C 1
ATOM 965 O O . VAL A 1 116 ? 1.527 -27.613 -14.082 1.00 51.72 116 VAL A O 1
ATOM 968 N N . THR A 1 117 ? 1.396 -26.914 -11.965 1.00 55.50 117 THR A N 1
ATOM 969 C CA . THR A 1 117 ? 1.201 -28.255 -11.388 1.00 55.50 117 THR A CA 1
ATOM 970 C C . THR A 1 117 ? -0.246 -28.742 -11.505 1.00 55.50 117 THR A C 1
ATOM 972 O O . THR A 1 117 ? -0.468 -29.913 -11.796 1.00 55.50 117 THR A O 1
ATOM 975 N N . ILE A 1 118 ? -1.241 -27.853 -11.393 1.00 60.00 118 ILE A N 1
ATOM 976 C CA . ILE A 1 118 ? -2.671 -28.215 -11.494 1.00 60.00 118 ILE A CA 1
ATOM 977 C C . ILE A 1 118 ? -3.046 -28.734 -12.896 1.00 60.00 118 ILE A C 1
ATOM 979 O O . ILE A 1 118 ? -3.944 -29.560 -13.022 1.00 60.00 118 ILE A O 1
ATOM 983 N N . GLY A 1 119 ? -2.323 -28.325 -13.945 1.00 59.44 119 GLY A N 1
ATOM 984 C CA . GLY A 1 119 ? -2.545 -28.803 -15.316 1.00 59.44 119 GLY A CA 1
ATOM 985 C C . GLY A 1 119 ? -1.942 -30.178 -15.646 1.00 59.44 119 GLY A C 1
ATOM 986 O O . GLY A 1 119 ? -2.332 -30.771 -16.647 1.00 59.44 119 GLY A O 1
ATOM 987 N N . GLN A 1 120 ? -1.016 -30.702 -14.831 1.00 59.50 120 GLN A N 1
ATOM 988 C CA . GLN A 1 120 ? -0.318 -31.980 -15.086 1.00 59.50 120 GLN A CA 1
ATOM 989 C C . GLN A 1 120 ? -0.851 -33.157 -14.258 1.00 59.50 120 GLN A C 1
ATOM 991 O O . GLN A 1 120 ? -0.643 -34.314 -14.616 1.00 59.50 120 GLN A O 1
ATOM 996 N N . ILE A 1 121 ? -1.566 -32.878 -13.169 1.00 70.50 121 ILE A N 1
ATOM 997 C CA . ILE A 1 121 ? -2.189 -33.893 -12.309 1.00 70.50 121 ILE A CA 1
ATOM 998 C C . ILE A 1 121 ? -3.337 -34.655 -13.017 1.00 70.50 121 ILE A C 1
ATOM 1000 O O . ILE A 1 121 ? -3.391 -35.879 -12.878 1.00 70.50 121 ILE A O 1
ATOM 1004 N N . PRO A 1 122 ? -4.220 -34.017 -13.820 1.00 71.31 122 PRO A N 1
ATOM 1005 C CA . PRO A 1 122 ? -5.337 -34.703 -14.472 1.00 71.31 122 PRO A CA 1
ATOM 1006 C C . PRO A 1 122 ? -4.945 -35.874 -15.391 1.00 71.31 122 PRO A C 1
ATOM 1008 O O . PRO A 1 122 ? -5.571 -36.926 -15.267 1.00 71.31 122 PRO A O 1
ATOM 1011 N N . PRO A 1 123 ? -3.921 -35.779 -16.269 1.00 76.69 123 PRO A N 1
ATOM 1012 C CA . PRO A 1 123 ? -3.540 -36.907 -17.118 1.00 76.69 123 PRO A CA 1
ATOM 1013 C C . PRO A 1 123 ? -2.956 -38.074 -16.318 1.00 76.69 123 PRO A C 1
ATOM 1015 O O . PRO A 1 123 ? -3.201 -39.223 -16.670 1.00 76.69 123 PRO A O 1
ATOM 1018 N N . PHE A 1 124 ? -2.250 -37.810 -15.214 1.00 79.75 124 PHE A N 1
ATOM 1019 C CA . PHE A 1 124 ? -1.690 -38.867 -14.366 1.00 79.75 124 PHE A CA 1
ATOM 1020 C C . PHE A 1 124 ? -2.782 -39.629 -13.601 1.00 79.75 124 PHE A C 1
ATOM 1022 O O . PHE A 1 124 ? -2.762 -40.858 -13.538 1.00 79.75 124 PHE A O 1
ATOM 1029 N N . VAL A 1 125 ? -3.771 -38.904 -13.067 1.00 80.00 125 VAL A N 1
ATOM 1030 C CA . VAL A 1 125 ? -4.924 -39.496 -12.369 1.00 80.00 125 VAL A CA 1
ATOM 1031 C C . VAL A 1 125 ? -5.823 -40.261 -13.344 1.00 80.00 125 VAL A C 1
ATOM 1033 O O . VAL A 1 125 ? -6.256 -41.369 -13.031 1.00 80.00 125 VAL A O 1
ATOM 1036 N N . PHE A 1 126 ? -6.056 -39.722 -14.545 1.00 79.94 126 PHE A N 1
ATOM 1037 C CA . PHE A 1 126 ? -6.830 -40.400 -15.588 1.00 79.94 126 PHE A CA 1
ATOM 1038 C C . PHE A 1 126 ? -6.155 -41.700 -16.053 1.00 79.94 126 PHE A C 1
ATOM 1040 O O . PHE A 1 126 ? -6.820 -42.721 -16.228 1.00 79.94 126 PHE A O 1
ATOM 1047 N N . PHE A 1 127 ? -4.826 -41.695 -16.185 1.00 80.94 127 PHE A N 1
ATOM 1048 C CA . PHE A 1 127 ? -4.070 -42.888 -16.563 1.00 80.94 127 PHE A CA 1
ATOM 1049 C C . PHE A 1 127 ? -4.103 -43.961 -15.465 1.00 80.94 127 PHE A C 1
ATOM 1051 O O . PHE A 1 127 ? -4.353 -45.131 -15.752 1.00 80.94 127 PHE A O 1
ATOM 1058 N N . LEU A 1 128 ? -3.936 -43.570 -14.194 1.00 80.81 128 LEU A N 1
ATOM 1059 C CA . LEU A 1 128 ? -4.061 -44.495 -13.060 1.00 80.81 128 LEU A CA 1
ATOM 1060 C C . LEU A 1 128 ? -5.466 -45.096 -12.958 1.00 80.81 128 LEU A C 1
ATOM 1062 O O . LEU A 1 128 ? -5.592 -46.291 -12.701 1.00 80.81 128 LEU A O 1
ATOM 1066 N N . PHE A 1 129 ? -6.516 -44.313 -13.217 1.00 80.06 129 PHE A N 1
ATOM 1067 C CA . PHE A 1 129 ? -7.888 -44.820 -13.226 1.00 80.06 129 PHE A CA 1
ATOM 1068 C C . PHE A 1 129 ? -8.066 -45.965 -14.232 1.00 80.06 129 PHE A C 1
ATOM 1070 O O . PHE A 1 129 ? -8.628 -46.995 -13.864 1.00 80.06 129 PHE A O 1
ATOM 1077 N N . PHE A 1 130 ? -7.534 -45.832 -15.453 1.00 79.44 130 PHE A N 1
ATOM 1078 C CA . PHE A 1 130 ? -7.657 -46.844 -16.512 1.00 79.44 130 PHE A CA 1
ATOM 1079 C C . PHE A 1 130 ? -6.810 -48.106 -16.258 1.00 79.44 130 PHE A C 1
ATOM 1081 O O . PHE A 1 130 ? -7.177 -49.196 -16.689 1.00 79.44 130 PHE A O 1
ATOM 1088 N N . VAL A 1 131 ? -5.697 -47.982 -15.526 1.00 79.50 131 VAL A N 1
ATOM 1089 C CA . VAL A 1 131 ? -4.851 -49.123 -15.124 1.00 79.50 131 VAL A CA 1
ATOM 1090 C C . VAL A 1 131 ? -5.440 -49.873 -13.921 1.00 79.50 131 VAL A C 1
ATOM 1092 O O . VAL A 1 131 ? -5.333 -51.095 -13.840 1.00 79.50 131 VAL A O 1
ATOM 1095 N N . ILE A 1 132 ? -6.087 -49.164 -12.991 1.00 77.44 132 ILE A N 1
ATOM 1096 C CA . ILE A 1 132 ? -6.592 -49.735 -11.733 1.00 77.44 132 ILE A CA 1
ATOM 1097 C C . ILE A 1 132 ? -8.000 -50.346 -11.884 1.00 77.44 132 ILE A C 1
ATOM 1099 O O . ILE A 1 132 ? -8.282 -51.390 -11.289 1.00 77.44 132 ILE A O 1
ATOM 1103 N N . THR A 1 133 ? -8.888 -49.755 -12.695 1.00 70.06 133 THR A N 1
ATOM 1104 C CA . THR A 1 133 ? -10.254 -50.283 -12.920 1.00 70.06 133 THR A CA 1
ATOM 1105 C C . THR A 1 133 ? -10.327 -51.745 -13.392 1.00 70.06 133 THR A C 1
ATOM 1107 O O . THR A 1 133 ? -11.184 -52.464 -12.867 1.00 70.06 133 THR A O 1
ATOM 1110 N N . PRO A 1 134 ? -9.457 -52.260 -14.287 1.00 70.38 134 PRO A N 1
ATOM 1111 C CA . PRO A 1 134 ? -9.505 -53.674 -14.671 1.00 70.38 134 PRO A CA 1
ATOM 1112 C C . PRO A 1 134 ? -9.118 -54.632 -13.531 1.00 70.38 134 PRO A C 1
ATOM 1114 O O . PRO A 1 134 ? -9.509 -55.799 -13.563 1.00 70.38 134 PRO A O 1
ATOM 1117 N N . ILE A 1 135 ? -8.400 -54.154 -12.506 1.00 64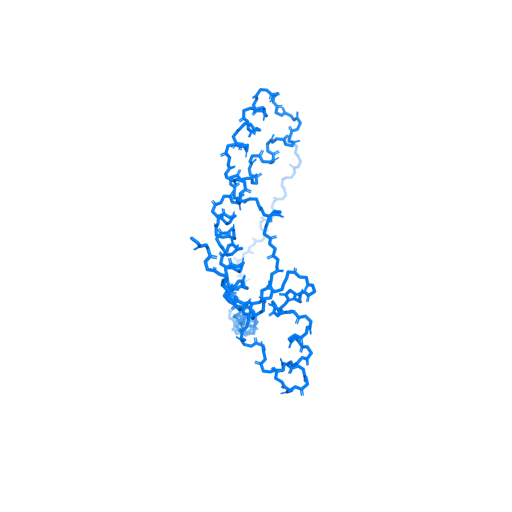.50 135 ILE A N 1
ATOM 1118 C CA . ILE A 1 135 ? -8.007 -54.951 -11.333 1.00 64.50 135 ILE A CA 1
ATOM 1119 C C . ILE A 1 135 ? -9.141 -54.973 -10.293 1.00 64.50 135 ILE A C 1
ATOM 1121 O O . ILE A 1 135 ? -9.476 -56.042 -9.779 1.00 64.50 135 ILE A O 1
ATOM 1125 N N . LEU A 1 136 ? -9.803 -53.835 -10.032 1.00 59.31 136 LEU A N 1
ATOM 1126 C CA . LEU A 1 136 ? -10.933 -53.774 -9.086 1.00 59.31 136 LEU A CA 1
ATOM 1127 C C . LEU A 1 136 ? -12.206 -54.474 -9.590 1.00 59.31 136 LEU A C 1
ATOM 1129 O O . LEU A 1 136 ? -12.973 -54.996 -8.779 1.00 59.31 136 LEU A O 1
ATOM 1133 N N . GLY A 1 137 ? -12.419 -54.562 -10.908 1.00 59.44 137 GLY A N 1
ATOM 1134 C CA . GLY A 1 137 ? -13.566 -55.276 -11.489 1.00 59.44 137 GLY A CA 1
ATOM 1135 C C . GLY A 1 137 ? -13.601 -56.781 -11.180 1.00 59.44 137 GLY A C 1
ATOM 1136 O O . GLY A 1 137 ? -14.650 -57.411 -11.302 1.00 59.44 137 GLY A O 1
ATOM 1137 N N . ARG A 1 138 ? -12.479 -57.368 -10.739 1.00 59.25 138 ARG A N 1
ATOM 1138 C CA . ARG A 1 138 ? -12.384 -58.795 -10.390 1.00 59.25 138 ARG A CA 1
ATOM 1139 C C . ARG A 1 138 ? -12.716 -59.116 -8.925 1.00 59.25 138 ARG A C 1
ATOM 1141 O O . ARG A 1 138 ? -12.894 -60.288 -8.616 1.00 59.25 138 ARG A O 1
ATOM 1148 N N . VAL A 1 139 ? -12.842 -58.112 -8.048 1.00 60.00 139 VAL A N 1
ATOM 1149 C CA . VAL A 1 139 ? -13.064 -58.297 -6.592 1.00 60.00 139 VAL A CA 1
ATOM 1150 C C . VAL A 1 139 ? -14.457 -57.814 -6.131 1.00 60.00 139 VAL A C 1
ATOM 1152 O O . VAL A 1 139 ? -14.879 -58.087 -5.014 1.00 60.00 139 VAL A O 1
ATOM 1155 N N . GLY A 1 140 ? -15.240 -57.170 -7.003 1.00 58.09 140 GLY A N 1
ATOM 1156 C CA . GLY A 1 140 ? -16.540 -56.565 -6.669 1.00 58.09 140 GLY A CA 1
ATOM 1157 C C . GLY A 1 140 ? -17.783 -57.470 -6.702 1.00 58.09 140 GLY A C 1
ATOM 1158 O O . GLY A 1 140 ? -18.884 -56.946 -6.839 1.00 58.09 140 GLY A O 1
ATOM 1159 N N . ARG A 1 141 ? -17.668 -58.803 -6.598 1.00 53.50 141 ARG A N 1
ATOM 1160 C CA . ARG A 1 141 ? -18.837 -59.673 -6.342 1.00 53.50 141 ARG A CA 1
ATOM 1161 C C . ARG A 1 141 ? -18.865 -60.069 -4.869 1.00 53.50 141 ARG A C 1
ATOM 1163 O O . ARG A 1 141 ? -18.456 -61.172 -4.527 1.00 53.50 141 ARG A O 1
ATOM 1170 N N . GLY A 1 142 ? -19.313 -59.172 -3.996 1.00 60.72 142 GLY A N 1
ATOM 1171 C CA . GLY A 1 142 ? -19.381 -59.515 -2.574 1.00 60.72 142 GLY A CA 1
ATOM 1172 C C . GLY A 1 142 ? -19.901 -58.457 -1.612 1.00 60.72 142 GLY A C 1
ATOM 1173 O O . GLY A 1 142 ? -19.575 -58.551 -0.436 1.00 60.72 142 GLY A O 1
ATOM 1174 N N . ILE A 1 143 ? -20.679 -57.463 -2.054 1.00 55.50 143 ILE A N 1
ATOM 1175 C CA . ILE A 1 143 ? -21.349 -56.549 -1.118 1.00 55.50 143 ILE A CA 1
ATOM 1176 C C . ILE A 1 143 ? -22.845 -56.521 -1.453 1.00 55.50 143 ILE A C 1
ATOM 1178 O O . ILE A 1 143 ? -23.224 -55.910 -2.455 1.00 55.50 143 ILE A O 1
ATOM 1182 N N . PRO A 1 144 ? -23.702 -57.224 -0.687 1.00 59.28 144 PRO A N 1
ATOM 1183 C CA . PRO A 1 144 ? -25.144 -57.074 -0.809 1.00 59.28 144 PRO A CA 1
ATOM 1184 C C . PRO A 1 144 ? -25.559 -55.657 -0.397 1.00 59.28 144 PRO A C 1
ATOM 1186 O O . PRO A 1 144 ? -25.072 -55.096 0.582 1.00 59.28 144 PRO A O 1
ATOM 1189 N N . ASN A 1 145 ? -26.457 -55.086 -1.192 1.00 59.47 145 ASN A N 1
ATOM 1190 C CA . ASN A 1 145 ? -26.973 -53.734 -1.062 1.00 59.47 145 ASN A CA 1
ATOM 1191 C C . ASN A 1 145 ? -27.942 -53.670 0.133 1.00 59.47 145 ASN A C 1
ATOM 1193 O O . ASN A 1 145 ? -29.121 -53.983 -0.010 1.00 59.47 145 ASN A O 1
ATOM 1197 N N . SER A 1 146 ? -27.453 -53.317 1.322 1.00 51.78 146 SER A N 1
ATOM 1198 C CA . SER A 1 146 ? -28.308 -53.045 2.483 1.00 51.78 146 SER A CA 1
ATOM 1199 C C . SER A 1 146 ? -28.714 -51.570 2.489 1.00 51.78 146 SER A C 1
ATOM 1201 O O . SER A 1 146 ? -28.203 -50.778 3.280 1.00 51.78 146 SER A O 1
ATOM 1203 N N . TYR A 1 147 ? -29.603 -51.189 1.572 1.00 53.75 147 TYR A N 1
ATOM 1204 C CA . TYR A 1 147 ? -30.355 -49.942 1.690 1.00 53.75 147 TYR A CA 1
ATOM 1205 C C . TYR A 1 147 ? -31.653 -50.271 2.427 1.00 53.75 147 TYR A C 1
ATOM 1207 O O . TYR A 1 147 ? -32.633 -50.700 1.823 1.00 53.75 147 TYR A O 1
ATOM 1215 N N . THR A 1 148 ? -31.632 -50.156 3.751 1.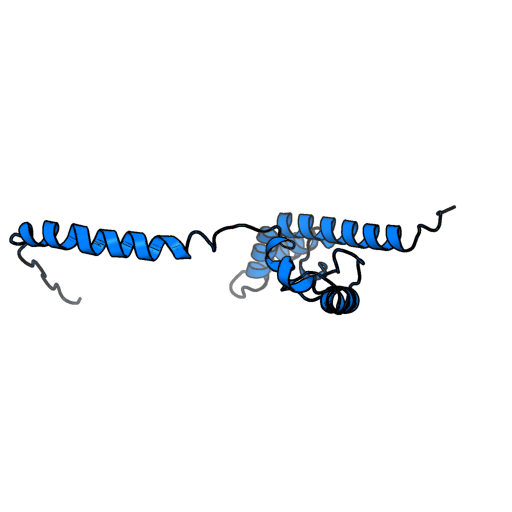00 51.75 148 THR A N 1
ATOM 1216 C CA . THR A 1 148 ? -32.864 -49.997 4.521 1.00 51.75 148 THR A CA 1
ATOM 1217 C C . THR A 1 148 ? -33.171 -48.509 4.560 1.00 51.75 148 THR A C 1
ATOM 1219 O O . THR A 1 148 ? -32.505 -47.749 5.261 1.00 51.75 148 THR A O 1
ATOM 1222 N N . ASP A 1 149 ? -34.154 -48.115 3.753 1.00 52.31 149 ASP A N 1
ATOM 1223 C CA . ASP A 1 149 ? -34.975 -46.939 4.011 1.00 52.31 149 ASP A CA 1
ATOM 1224 C C . ASP A 1 149 ? -35.625 -47.106 5.390 1.00 52.31 149 ASP A C 1
ATOM 1226 O O . ASP A 1 149 ? -36.464 -47.984 5.576 1.00 52.31 149 ASP A O 1
ATOM 1230 N N . GLU A 1 150 ? -35.264 -46.248 6.338 1.00 48.84 150 GLU A N 1
ATOM 1231 C CA . GLU A 1 150 ? -36.170 -45.848 7.416 1.00 48.84 150 GLU A CA 1
ATOM 1232 C C . GLU A 1 150 ? -36.383 -44.339 7.246 1.00 48.84 150 GLU A C 1
ATOM 1234 O O . GLU A 1 150 ? -35.481 -43.530 7.446 1.00 48.84 150 GLU A O 1
ATOM 1239 N N . THR A 1 151 ? -37.406 -43.965 6.478 1.00 49.97 151 THR A N 1
ATOM 1240 C CA . THR A 1 151 ? -38.736 -43.570 6.969 1.00 49.97 151 THR A CA 1
ATOM 1241 C C . THR A 1 151 ? -38.704 -42.413 7.962 1.00 49.97 151 THR A C 1
ATOM 1243 O O . THR A 1 151 ? -38.375 -42.579 9.130 1.00 49.97 151 THR A O 1
ATOM 1246 N N . ASN A 1 152 ? -39.131 -41.254 7.450 1.00 45.34 152 ASN A N 1
ATOM 1247 C CA . ASN A 1 152 ? -39.993 -40.274 8.114 1.00 45.34 152 ASN A CA 1
ATOM 1248 C C . ASN A 1 152 ? -40.467 -40.676 9.522 1.00 45.34 152 ASN A C 1
ATOM 1250 O O . ASN A 1 152 ? -41.298 -41.579 9.620 1.00 45.34 152 ASN A O 1
ATOM 1254 N N . GLN A 1 153 ? -40.061 -39.915 10.544 1.00 45.56 153 GLN A N 1
ATOM 1255 C CA . GLN A 1 153 ? -40.977 -39.185 11.432 1.00 45.56 153 GLN A CA 1
ATOM 1256 C C . GLN A 1 153 ? -40.233 -38.105 12.224 1.00 45.56 153 GLN A C 1
ATOM 1258 O O . GLN A 1 153 ? -39.109 -38.386 12.694 1.00 45.56 153 GLN A O 1
#

pLDDT: mean 78.36, std 17.35, range [40.34, 96.81]

Sequence (153 aa):
MREKLSKKEMSDQRNIRDHKRRLLAAKYELRRKLYKAFCKDSDLPSDMRDKLRYKLSKLPINSSFARVRNRCISTGRPHSVYEFFRISRIVFHGLASRDRLLLGRIGCQPVEAPFVTIGQIPPFVFFLFFVITPILGRVGRGIPNSYTDETNQ

Organism: Glycine soja (NCBI:txid3848)

Foldseek 3Di:
DPPDDDLQVVLVVLVVLLVVLVVLLVVCVVVLVVLVVLLPDPPDDPVVNVVSVVVNVPRDPSNDPVNRAQAQPRNSHRPQADPVQSHHPVVVVVCVVVVNVVVSPPPGDDDDDDPVVVVPVVVVVVVVCVVCVVVVVVVPPDDPDPPDDDDDD

Radius of gyration: 28.0 Å; chains: 1; bounding box: 59×82×53 Å

InterPro domains:
  IPR001209 Small ribosomal subunit protein uS14 [PF00253] (55-101)
  IPR001209 Small ribosomal subunit protein uS14 [PTHR19836] (8-101)
  IPR036150 Cytochrome b/b6, C-terminal domain superfamily [SSF81648] (83-137)